Protein AF-A0A7V3XC84-F1 (afdb_monomer_lite)

Sequence (107 aa):
MEEIRGLAQLTEIEKSILLLLFKNPAGLTAQQIQAESGCTREDLYTLGNDTFHLEANGVNQYIRLIYVYEDTSQRQENRWKYKLTDPGTKFVKSKARFWGWHGVHNN

Structure (mmCIF, N/CA/C/O backbone):
data_AF-A0A7V3XC84-F1
#
_entry.id   AF-A0A7V3XC84-F1
#
loop_
_atom_site.group_PDB
_atom_site.id
_atom_site.type_symbol
_atom_site.label_atom_id
_atom_site.label_alt_id
_atom_site.label_comp_id
_atom_site.label_asym_id
_atom_site.label_entity_id
_atom_si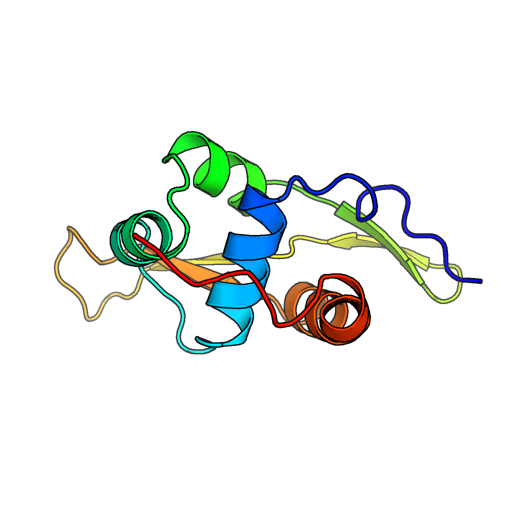te.label_seq_id
_atom_site.pdbx_PDB_ins_code
_atom_site.Cartn_x
_atom_site.Cartn_y
_atom_site.Cartn_z
_atom_site.occupancy
_atom_site.B_iso_or_equiv
_atom_site.auth_seq_id
_atom_site.auth_comp_id
_atom_site.auth_asym_id
_atom_site.auth_atom_id
_atom_site.pdbx_PDB_model_num
ATOM 1 N N . MET A 1 1 ? 13.274 0.179 -21.964 1.00 39.50 1 MET A N 1
ATOM 2 C CA . MET A 1 1 ? 11.956 0.372 -21.331 1.00 39.50 1 MET A CA 1
ATOM 3 C C . MET A 1 1 ? 11.915 -0.635 -20.193 1.00 39.50 1 MET A C 1
ATOM 5 O O . MET A 1 1 ? 12.014 -1.817 -20.476 1.00 39.50 1 MET A O 1
ATOM 9 N N . GLU A 1 2 ? 11.976 -0.180 -18.940 1.00 41.59 2 GLU A N 1
ATOM 10 C CA . GLU A 1 2 ? 11.994 -1.055 -17.754 1.00 41.59 2 GLU A CA 1
ATOM 11 C C . GLU A 1 2 ? 10.596 -1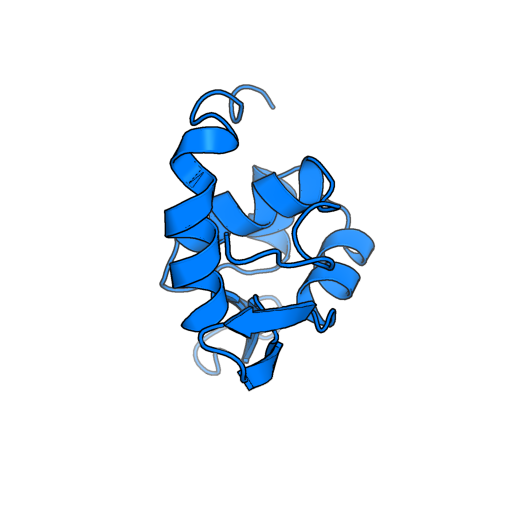.664 -17.576 1.00 41.59 2 GLU A C 1
ATOM 13 O O . GLU A 1 2 ? 9.627 -0.936 -17.347 1.00 41.59 2 GLU A O 1
ATOM 18 N N . GLU A 1 3 ? 10.464 -2.979 -17.762 1.00 43.03 3 GLU A N 1
ATOM 19 C CA . GLU A 1 3 ? 9.168 -3.660 -17.782 1.00 43.03 3 GLU A CA 1
ATOM 20 C C . GLU A 1 3 ? 8.997 -4.517 -16.524 1.00 43.03 3 GLU A C 1
ATOM 22 O O . GLU A 1 3 ? 9.660 -5.531 -16.324 1.00 43.03 3 GLU A O 1
ATOM 27 N N . ILE A 1 4 ? 8.095 -4.084 -15.642 1.00 50.97 4 ILE A N 1
ATOM 28 C CA . ILE A 1 4 ? 7.872 -4.711 -14.341 1.00 50.97 4 ILE A CA 1
ATOM 29 C C . ILE A 1 4 ? 6.661 -5.642 -14.440 1.00 50.97 4 ILE A C 1
ATOM 31 O O . ILE A 1 4 ? 5.521 -5.210 -14.258 1.00 50.97 4 ILE A O 1
ATOM 35 N N . ARG A 1 5 ? 6.891 -6.922 -14.756 1.00 49.00 5 ARG A N 1
ATOM 36 C CA . ARG A 1 5 ? 5.819 -7.883 -15.095 1.00 49.00 5 ARG A CA 1
ATOM 37 C C . ARG A 1 5 ? 4.813 -8.176 -13.970 1.00 49.00 5 ARG A C 1
ATOM 39 O O . ARG A 1 5 ? 3.690 -8.552 -14.281 1.00 49.00 5 ARG A O 1
ATOM 46 N N . GLY A 1 6 ? 5.154 -7.953 -12.697 1.00 51.69 6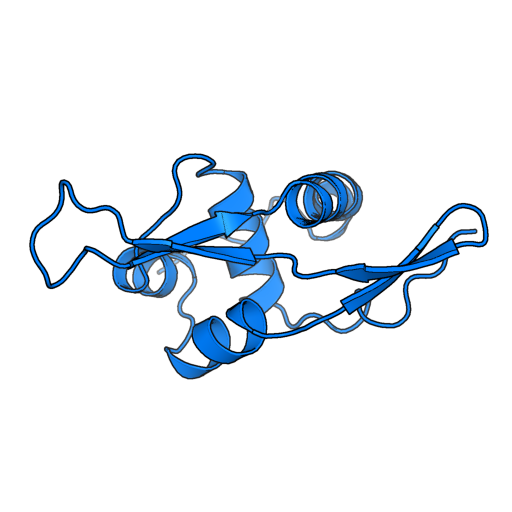 GLY A N 1
ATOM 47 C CA . GLY A 1 6 ? 4.222 -8.138 -11.568 1.00 51.69 6 GLY A CA 1
ATOM 48 C C . GLY A 1 6 ? 3.344 -6.921 -11.244 1.00 51.69 6 GLY A C 1
ATOM 49 O O . GLY A 1 6 ? 2.300 -7.056 -10.623 1.00 51.69 6 GLY A O 1
ATOM 50 N N . LEU A 1 7 ? 3.739 -5.720 -11.676 1.00 57.50 7 LEU A N 1
ATOM 51 C CA . LEU A 1 7 ? 3.082 -4.464 -11.283 1.00 57.50 7 LEU A CA 1
ATOM 52 C C . LEU A 1 7 ? 2.037 -3.965 -12.291 1.00 57.50 7 LEU A C 1
ATOM 54 O O . LEU A 1 7 ? 1.339 -2.984 -12.034 1.00 57.50 7 LEU A O 1
ATOM 58 N N . ALA A 1 8 ? 1.937 -4.624 -13.446 1.00 58.09 8 ALA A N 1
ATOM 59 C CA . ALA A 1 8 ? 0.972 -4.299 -14.493 1.00 58.09 8 ALA A CA 1
ATOM 60 C C . ALA A 1 8 ? -0.434 -4.878 -14.238 1.00 58.09 8 ALA A C 1
ATOM 62 O O . ALA A 1 8 ? -1.374 -4.465 -14.910 1.00 58.09 8 ALA A O 1
ATOM 63 N N . GLN A 1 9 ? -0.584 -5.804 -13.282 1.00 70.31 9 GLN A N 1
ATOM 64 C CA . GLN A 1 9 ? -1.816 -6.581 -13.067 1.00 70.31 9 GLN A CA 1
ATOM 65 C C . GLN A 1 9 ? -2.602 -6.186 -11.811 1.00 70.31 9 GLN A C 1
ATOM 67 O O . GLN A 1 9 ? -3.542 -6.882 -11.446 1.00 70.31 9 GLN A O 1
ATOM 72 N N . LEU A 1 10 ? -2.244 -5.073 -11.163 1.00 81.62 10 LEU A N 1
ATOM 73 C CA . LEU A 1 10 ? -2.989 -4.601 -9.997 1.00 81.62 10 LEU A CA 1
ATOM 74 C C . LEU A 1 10 ? -4.444 -4.312 -10.381 1.00 81.62 10 LEU A C 1
ATOM 76 O O . LEU A 1 10 ? -4.719 -3.617 -11.369 1.00 81.62 10 LEU A O 1
ATOM 80 N N . THR A 1 11 ? -5.362 -4.824 -9.576 1.00 85.75 11 THR A N 1
ATOM 81 C CA . THR A 1 11 ? -6.789 -4.521 -9.641 1.00 85.75 11 THR A CA 1
ATOM 82 C C . THR A 1 11 ? -7.047 -3.055 -9.282 1.00 85.75 11 THR A C 1
ATOM 84 O O . THR A 1 11 ? -6.207 -2.371 -8.691 1.00 85.75 11 THR A O 1
ATOM 87 N N . GLU A 1 12 ? -8.230 -2.544 -9.622 1.00 85.50 12 GLU A N 1
ATOM 88 C CA . GLU A 1 12 ? -8.619 -1.173 -9.262 1.00 85.50 12 GLU A CA 1
ATOM 89 C C . GLU A 1 12 ? -8.661 -0.962 -7.739 1.00 85.50 12 GLU A C 1
ATOM 91 O O . GLU A 1 12 ? -8.250 0.092 -7.252 1.00 85.50 12 GLU A O 1
ATOM 96 N N . ILE A 1 13 ? -9.066 -1.986 -6.977 1.00 88.50 13 ILE A N 1
ATOM 97 C CA . ILE A 1 13 ? -9.071 -1.955 -5.508 1.00 88.50 13 ILE A CA 1
ATOM 98 C C . ILE A 1 13 ? -7.640 -1.841 -4.975 1.00 88.50 13 ILE A C 1
ATOM 100 O O . ILE A 1 13 ? -7.354 -0.969 -4.156 1.00 88.50 13 ILE A O 1
ATOM 104 N N . GLU A 1 14 ? -6.707 -2.652 -5.475 1.00 89.12 14 GLU A N 1
ATOM 105 C CA . GLU A 1 14 ? -5.309 -2.598 -5.036 1.00 89.12 14 GLU A CA 1
ATOM 106 C C . GLU A 1 14 ? -4.642 -1.268 -5.400 1.00 89.12 14 GLU A C 1
ATOM 108 O O . GLU A 1 14 ? -3.927 -0.685 -4.582 1.00 89.12 14 GLU A O 1
ATOM 113 N N . LYS A 1 15 ? -4.920 -0.730 -6.596 1.00 88.69 15 LYS A N 1
ATOM 114 C CA . LYS A 1 15 ? -4.479 0.622 -6.979 1.00 88.69 15 LYS A CA 1
ATOM 115 C C . LYS A 1 15 ? -5.030 1.673 -6.018 1.00 88.69 15 LYS A C 1
ATOM 117 O O . LYS A 1 15 ? -4.275 2.551 -5.598 1.00 88.69 15 LYS A O 1
ATOM 122 N N . SER A 1 16 ? -6.308 1.572 -5.649 1.00 89.25 16 SER A N 1
ATOM 123 C CA . SER A 1 16 ? -6.957 2.475 -4.693 1.00 89.25 16 SER A CA 1
ATOM 124 C C . SER A 1 16 ? -6.278 2.425 -3.321 1.00 89.25 16 SER A C 1
ATOM 126 O O . SER A 1 16 ? -5.887 3.470 -2.797 1.00 89.25 16 SER A O 1
ATOM 128 N N . ILE A 1 17 ? -6.007 1.224 -2.790 1.00 92.19 17 ILE A N 1
ATOM 129 C CA . ILE A 1 17 ? -5.269 1.039 -1.529 1.00 92.19 17 ILE A CA 1
ATOM 130 C C . ILE A 1 17 ? 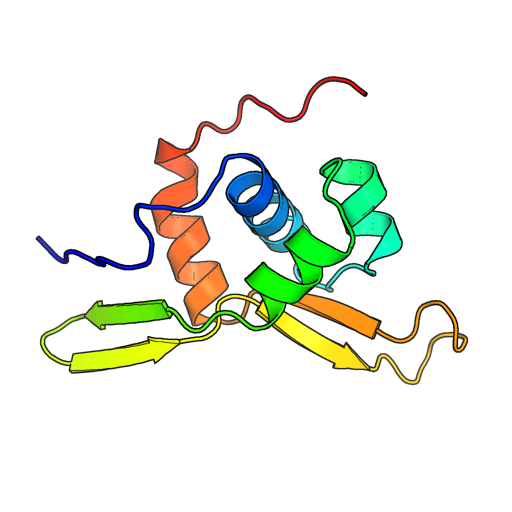-3.881 1.689 -1.611 1.00 92.19 17 ILE A C 1
ATOM 132 O O . ILE A 1 17 ? -3.495 2.456 -0.727 1.00 92.19 17 ILE A O 1
ATOM 136 N N . LEU A 1 18 ? -3.121 1.429 -2.680 1.00 92.00 18 LEU A N 1
ATOM 137 C CA . LEU A 1 18 ? -1.774 1.982 -2.842 1.00 92.00 18 LEU A CA 1
ATOM 138 C C . LEU A 1 18 ? -1.777 3.516 -2.954 1.00 92.00 18 LEU A C 1
ATOM 140 O O . LEU A 1 18 ? -0.914 4.175 -2.371 1.00 92.00 18 LEU A O 1
ATOM 144 N N . LEU A 1 19 ? -2.747 4.098 -3.665 1.00 91.44 19 LEU A N 1
ATOM 145 C CA . LEU A 1 19 ? -2.920 5.552 -3.761 1.00 91.44 19 LEU A CA 1
ATOM 146 C C . LEU A 1 19 ? -3.330 6.170 -2.420 1.00 91.44 19 LEU A C 1
ATOM 148 O O . LEU A 1 19 ? -2.848 7.251 -2.070 1.00 91.44 19 LEU A O 1
ATOM 152 N N . LEU A 1 20 ? -4.187 5.493 -1.658 1.00 93.25 20 LEU A N 1
ATOM 153 C CA . LEU A 1 20 ? -4.605 5.925 -0.330 1.00 93.25 20 LEU A CA 1
ATOM 154 C C . LEU A 1 20 ? -3.425 5.944 0.653 1.00 93.25 20 LEU A C 1
ATOM 156 O O . LEU A 1 20 ? -3.203 6.944 1.341 1.00 93.25 20 LEU A O 1
ATOM 160 N N . LEU A 1 21 ? -2.622 4.878 0.674 1.00 94.12 21 LEU A N 1
ATOM 161 C CA . LEU A 1 21 ? -1.415 4.799 1.500 1.00 94.12 21 LEU A CA 1
ATOM 162 C C . LEU A 1 21 ? -0.350 5.816 1.072 1.00 94.12 21 LEU A C 1
ATOM 164 O O . LEU A 1 21 ? 0.356 6.357 1.919 1.00 94.12 21 LEU A O 1
ATOM 168 N N . PHE A 1 22 ? -0.256 6.131 -0.223 1.00 93.56 22 PHE A N 1
ATOM 169 C CA . PHE A 1 22 ? 0.637 7.180 -0.722 1.00 93.56 22 PHE A CA 1
ATOM 170 C C . PHE A 1 22 ? 0.271 8.572 -0.189 1.00 93.56 22 PHE A C 1
ATOM 172 O O . PHE A 1 22 ? 1.161 9.366 0.115 1.00 93.56 22 PHE A O 1
ATOM 179 N N . LYS A 1 23 ? -1.027 8.867 -0.035 1.00 91.69 23 LYS A N 1
ATOM 180 C CA . LYS A 1 23 ? -1.514 10.121 0.569 1.00 91.69 23 LYS A CA 1
ATOM 181 C C . LYS A 1 23 ? -1.327 10.166 2.090 1.00 91.69 23 LYS A C 1
ATOM 183 O O . LYS A 1 23 ? -1.280 11.254 2.655 1.00 91.69 23 LYS A O 1
ATOM 188 N N . ASN A 1 24 ? -1.191 9.007 2.738 1.00 94.31 24 ASN A N 1
ATOM 189 C CA . ASN A 1 24 ? -1.103 8.857 4.190 1.00 94.31 24 ASN A CA 1
ATOM 190 C C . ASN A 1 24 ? 0.228 8.198 4.612 1.00 94.31 24 ASN A C 1
ATOM 192 O O . ASN A 1 24 ? 0.241 7.053 5.072 1.00 94.31 24 ASN A O 1
ATOM 196 N N . PRO A 1 25 ? 1.372 8.906 4.513 1.00 91.38 25 PRO A N 1
ATOM 197 C CA . PRO A 1 25 ? 2.698 8.329 4.771 1.00 91.38 25 PRO A CA 1
ATOM 198 C C . PRO A 1 25 ? 2.912 7.882 6.228 1.00 91.38 25 PRO A C 1
ATOM 200 O O . PRO A 1 25 ? 3.769 7.041 6.499 1.00 91.38 25 PRO A O 1
ATOM 203 N N . ALA A 1 26 ? 2.121 8.415 7.166 1.00 90.50 26 ALA A N 1
ATOM 204 C CA . ALA A 1 26 ? 2.108 7.997 8.569 1.00 90.50 26 ALA A CA 1
ATOM 205 C C . ALA A 1 26 ? 1.485 6.603 8.790 1.00 90.50 26 ALA A C 1
ATOM 207 O O . ALA A 1 26 ? 1.554 6.081 9.902 1.00 90.50 26 ALA A O 1
ATOM 208 N N . GLY A 1 27 ? 0.901 6.010 7.746 1.00 93.31 27 GLY A N 1
ATOM 209 C CA . GLY A 1 27 ? 0.234 4.719 7.774 1.00 93.31 27 GLY A CA 1
ATOM 210 C C . GLY A 1 27 ? -1.204 4.781 8.285 1.00 93.31 27 GLY A C 1
ATOM 211 O O . GLY A 1 27 ? -1.570 5.643 9.083 1.00 93.31 27 GLY A O 1
ATOM 212 N N . LEU A 1 28 ? -2.013 3.833 7.821 1.00 94.00 28 LEU A N 1
ATOM 213 C CA . LEU A 1 28 ? -3.431 3.698 8.155 1.00 94.00 28 LEU A CA 1
ATOM 214 C C . LEU A 1 28 ? -3.703 2.342 8.796 1.00 94.00 28 LEU A C 1
ATOM 216 O O . LEU A 1 28 ? -2.991 1.371 8.535 1.00 94.00 28 LEU A O 1
ATOM 220 N N . THR A 1 29 ? -4.740 2.256 9.624 1.00 93.06 29 THR A N 1
ATOM 221 C CA . THR A 1 29 ? -5.244 0.967 10.107 1.00 93.06 29 THR A CA 1
ATOM 222 C C . THR A 1 29 ? -6.021 0.251 9.004 1.00 93.06 29 THR A C 1
ATOM 224 O O . THR A 1 29 ? -6.480 0.869 8.042 1.00 93.06 29 THR A O 1
ATOM 227 N N . ALA A 1 30 ? -6.218 -1.062 9.154 1.00 91.19 30 ALA A N 1
ATOM 228 C CA . ALA A 1 30 ? -7.035 -1.828 8.212 1.00 91.19 30 ALA A CA 1
ATOM 229 C C . ALA A 1 30 ? -8.451 -1.244 8.071 1.00 91.19 30 ALA A C 1
ATOM 231 O O . ALA A 1 30 ? -8.935 -1.097 6.957 1.00 91.19 30 ALA A O 1
ATOM 232 N N . GLN A 1 31 ? -9.077 -0.840 9.182 1.00 90.69 31 GLN A N 1
ATOM 233 C CA . GLN A 1 31 ? -10.422 -0.254 9.170 1.00 90.69 31 GLN A CA 1
ATOM 234 C C . GLN A 1 31 ? -10.484 1.041 8.350 1.00 90.69 31 GLN A C 1
ATOM 236 O O . GLN A 1 31 ? -11.413 1.218 7.569 1.00 90.69 31 GLN A O 1
ATOM 241 N N . GLN A 1 32 ? -9.489 1.925 8.491 1.00 93.25 32 GLN A N 1
ATOM 242 C CA . GLN A 1 32 ? -9.420 3.171 7.718 1.00 93.25 32 GLN A CA 1
ATOM 243 C C . GLN A 1 32 ? -9.290 2.886 6.218 1.00 93.25 32 GLN A C 1
ATOM 245 O O . GLN A 1 32 ? -9.996 3.476 5.408 1.00 93.25 32 GLN A O 1
ATOM 250 N N . ILE A 1 33 ? -8.439 1.924 5.853 1.00 93.06 33 ILE A N 1
ATOM 251 C CA . ILE A 1 33 ? -8.244 1.535 4.452 1.00 93.06 33 ILE A CA 1
ATOM 252 C C . ILE A 1 33 ? -9.527 0.952 3.867 1.00 93.06 33 ILE A C 1
ATOM 254 O O . ILE A 1 33 ? -9.914 1.328 2.765 1.00 93.06 33 ILE A O 1
ATOM 258 N N . GLN A 1 34 ? -10.207 0.070 4.597 1.00 91.56 34 GLN A N 1
ATOM 259 C CA . GLN A 1 34 ? -11.467 -0.526 4.153 1.00 91.56 34 GLN A CA 1
ATOM 260 C C . GLN A 1 34 ? -12.564 0.526 3.979 1.00 91.56 34 GLN A C 1
ATOM 262 O O . GLN A 1 34 ? -13.281 0.491 2.984 1.00 91.56 34 GLN A O 1
ATOM 267 N N . ALA A 1 35 ? -12.663 1.478 4.912 1.00 90.25 35 ALA A N 1
ATOM 268 C CA . ALA A 1 35 ? -13.646 2.553 4.846 1.00 90.25 35 ALA A CA 1
ATOM 269 C C . ALA A 1 35 ? -13.439 3.462 3.623 1.00 90.25 35 ALA A C 1
ATOM 271 O O . ALA A 1 35 ? -14.411 3.853 2.993 1.00 90.25 35 ALA A O 1
ATOM 272 N N . GLU A 1 36 ? -12.190 3.776 3.267 1.00 89.50 36 GLU A N 1
ATOM 273 C CA . GLU A 1 36 ? -11.897 4.707 2.168 1.00 89.50 36 GLU A CA 1
ATOM 274 C C . GLU A 1 36 ? -11.768 4.036 0.790 1.00 89.50 36 GLU A C 1
ATOM 276 O O . GLU A 1 36 ? -12.026 4.672 -0.230 1.00 89.50 36 GLU A O 1
ATOM 281 N N . SER A 1 37 ? -11.343 2.770 0.734 1.00 86.88 37 SER A N 1
ATOM 282 C CA . SER A 1 37 ? -11.125 2.051 -0.534 1.00 86.88 37 SER A CA 1
ATOM 283 C C . SER A 1 37 ? -12.239 1.068 -0.895 1.00 86.88 37 SER A C 1
ATOM 285 O O . SER A 1 37 ? -12.274 0.592 -2.028 1.00 86.88 37 SER A O 1
ATOM 287 N N . GLY A 1 38 ? -13.119 0.727 0.053 1.00 87.69 38 GLY A N 1
ATOM 288 C CA . GLY A 1 38 ? -14.125 -0.325 -0.113 1.00 87.69 38 GLY A CA 1
ATOM 289 C C . GLY A 1 38 ? -13.539 -1.739 -0.199 1.00 87.69 38 GLY A C 1
ATOM 290 O O . GLY A 1 38 ? -14.261 -2.673 -0.547 1.00 87.69 38 GLY A O 1
ATOM 291 N N . CYS A 1 39 ? -12.244 -1.918 0.089 1.00 89.06 39 CYS A N 1
ATOM 292 C CA . CYS A 1 39 ? -11.592 -3.217 -0.010 1.00 89.06 39 CYS A CA 1
ATOM 293 C C . CYS A 1 39 ? -12.062 -4.192 1.077 1.00 89.06 39 CYS A C 1
ATOM 295 O O . CYS A 1 39 ? -12.448 -3.816 2.191 1.00 89.06 39 CYS A O 1
ATOM 297 N N . THR A 1 40 ? -11.952 -5.483 0.791 1.00 90.06 40 THR A N 1
ATOM 298 C CA . THR A 1 40 ? -12.130 -6.524 1.799 1.00 90.06 40 THR A CA 1
ATOM 299 C C . THR A 1 40 ? -10.869 -6.679 2.649 1.00 90.06 40 THR A C 1
ATOM 301 O O . THR A 1 40 ? -9.793 -6.146 2.359 1.00 90.06 40 THR A O 1
ATOM 304 N N . ARG A 1 41 ? -10.992 -7.430 3.748 1.00 86.50 41 ARG A N 1
ATOM 305 C CA . ARG A 1 41 ? -9.833 -7.784 4.577 1.00 86.50 41 ARG A CA 1
ATOM 306 C C . ARG A 1 41 ? -8.864 -8.703 3.827 1.00 86.50 41 ARG A C 1
ATOM 308 O O . ARG A 1 41 ? -7.668 -8.656 4.098 1.00 86.50 41 ARG A O 1
ATOM 315 N N . GLU A 1 42 ? -9.381 -9.517 2.909 1.00 87.69 42 GLU A N 1
ATOM 316 C CA . GLU A 1 42 ? -8.596 -10.425 2.072 1.00 87.69 42 GLU A CA 1
ATOM 317 C C . GLU A 1 42 ? -7.778 -9.657 1.031 1.00 87.69 42 GLU A C 1
ATOM 319 O O . GLU A 1 42 ? -6.583 -9.917 0.911 1.00 87.69 42 GLU A O 1
ATOM 324 N N . ASP A 1 43 ? -8.365 -8.645 0.381 1.00 87.31 43 ASP A N 1
ATOM 325 C CA . ASP A 1 43 ? -7.648 -7.773 -0.565 1.00 87.31 43 ASP A CA 1
ATOM 326 C C . ASP A 1 43 ? -6.448 -7.101 0.113 1.00 87.31 43 ASP A C 1
ATOM 328 O O . ASP A 1 43 ? -5.322 -7.130 -0.385 1.00 87.31 43 ASP A O 1
ATOM 332 N N . LEU A 1 44 ? -6.673 -6.539 1.308 1.00 88.06 44 LEU A N 1
ATOM 333 C CA . LEU A 1 44 ? -5.621 -5.879 2.077 1.00 88.06 44 LEU A CA 1
ATOM 334 C C . LEU A 1 44 ? -4.550 -6.866 2.565 1.00 88.06 44 LEU A C 1
ATOM 336 O O . LEU A 1 44 ? -3.365 -6.531 2.580 1.00 88.06 44 LEU A O 1
ATOM 340 N N . TYR A 1 45 ? -4.950 -8.070 2.982 1.00 87.12 45 TYR A N 1
ATOM 341 C CA . TYR A 1 45 ? -4.016 -9.099 3.438 1.00 87.12 45 TYR A CA 1
ATOM 342 C C . TYR A 1 45 ? -3.148 -9.636 2.296 1.00 87.12 45 TYR A C 1
ATOM 344 O O . TYR A 1 45 ? -1.943 -9.809 2.486 1.00 87.12 45 TYR A O 1
ATOM 352 N N . THR A 1 46 ? -3.751 -9.871 1.131 1.00 87.00 46 THR A N 1
ATOM 353 C CA . THR A 1 46 ? -3.075 -10.347 -0.080 1.00 87.00 46 THR A CA 1
ATOM 354 C C . THR A 1 46 ? -2.078 -9.297 -0.547 1.00 87.00 46 THR A C 1
ATOM 356 O O . THR A 1 46 ? -0.873 -9.528 -0.481 1.00 87.00 46 THR A O 1
ATOM 359 N N . LEU A 1 47 ? -2.538 -8.073 -0.825 1.00 87.25 47 LEU A N 1
ATOM 360 C CA . LEU A 1 47 ? -1.670 -6.980 -1.267 1.00 87.25 47 LEU A CA 1
ATOM 361 C C . LEU A 1 47 ? -0.574 -6.628 -0.244 1.00 87.25 47 LEU A C 1
ATOM 363 O O . LEU A 1 47 ? 0.542 -6.254 -0.608 1.00 87.25 47 LEU A O 1
ATOM 367 N N . GLY A 1 48 ? -0.883 -6.739 1.051 1.00 87.31 48 GLY A N 1
ATOM 368 C CA . GLY A 1 48 ? 0.066 -6.511 2.139 1.00 87.31 48 GLY A CA 1
ATOM 369 C C . GLY A 1 48 ? 1.173 -7.565 2.230 1.00 87.31 48 GLY A C 1
ATOM 370 O O . GLY A 1 48 ? 2.255 -7.269 2.745 1.00 87.31 48 GLY A O 1
ATOM 371 N N . ASN A 1 49 ? 0.923 -8.781 1.738 1.00 85.06 49 ASN A N 1
ATOM 372 C CA . ASN A 1 49 ? 1.884 -9.880 1.767 1.00 85.06 49 ASN A CA 1
ATOM 373 C C . ASN A 1 49 ? 2.552 -10.175 0.427 1.00 85.06 49 ASN A C 1
ATOM 375 O O . ASN A 1 49 ? 3.637 -10.777 0.426 1.00 85.06 49 ASN A O 1
ATOM 379 N N . ASP A 1 50 ? 1.948 -9.724 -0.664 1.00 84.19 50 ASP A N 1
ATOM 380 C CA . ASP A 1 50 ? 2.431 -9.936 -2.013 1.00 84.19 50 ASP A CA 1
ATOM 381 C C . ASP A 1 50 ? 3.837 -9.388 -2.218 1.00 84.19 50 ASP A C 1
ATOM 383 O O . ASP A 1 50 ? 4.243 -8.329 -1.723 1.00 84.19 50 ASP A O 1
ATOM 387 N N . THR A 1 51 ? 4.609 -10.171 -2.961 1.00 82.19 51 THR A N 1
ATOM 388 C CA . THR A 1 51 ? 5.984 -9.854 -3.309 1.00 82.19 51 THR A CA 1
ATOM 389 C C . THR A 1 51 ? 6.072 -9.704 -4.815 1.00 82.19 51 THR A C 1
ATOM 391 O O . THR A 1 51 ? 5.813 -10.634 -5.574 1.00 82.19 51 THR A O 1
ATOM 394 N N . PHE A 1 52 ? 6.443 -8.508 -5.244 1.00 80.00 52 PHE A N 1
ATOM 395 C CA . PHE A 1 52 ? 6.483 -8.114 -6.638 1.00 80.00 52 PHE A CA 1
ATOM 396 C C . PHE A 1 52 ? 7.896 -8.246 -7.171 1.00 80.00 52 PHE A C 1
ATOM 398 O O . PHE A 1 52 ? 8.869 -7.906 -6.499 1.00 80.00 52 PHE A O 1
ATOM 405 N N . HIS A 1 53 ? 8.004 -8.700 -8.410 1.00 79.06 53 HIS A N 1
ATOM 406 C CA . HIS A 1 53 ? 9.277 -8.760 -9.099 1.00 79.06 53 HIS A CA 1
ATOM 407 C C . HIS A 1 53 ? 9.537 -7.431 -9.811 1.00 79.06 53 HIS A C 1
ATOM 409 O O . HIS A 1 53 ? 8.786 -7.074 -10.719 1.00 79.06 53 HIS A O 1
ATOM 415 N N . LEU A 1 54 ? 10.571 -6.706 -9.377 1.00 71.25 54 LEU A N 1
ATOM 416 C CA . L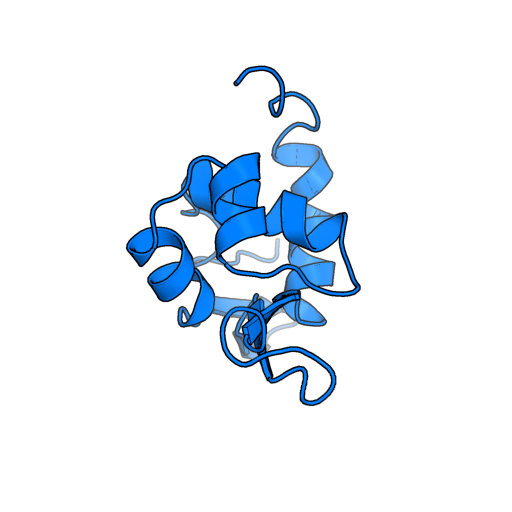EU A 1 54 ? 11.057 -5.458 -9.956 1.00 71.25 54 LEU A CA 1
ATOM 417 C C . LEU A 1 54 ? 12.395 -5.705 -10.657 1.00 71.25 54 LEU A C 1
ATOM 419 O O . LEU A 1 54 ? 13.394 -5.985 -9.997 1.00 71.25 54 LEU A O 1
ATOM 423 N N . GLU A 1 55 ? 12.420 -5.535 -11.976 1.00 69.50 55 GLU A N 1
ATOM 424 C CA . GLU A 1 55 ? 13.658 -5.465 -12.751 1.00 69.50 55 GLU A CA 1
ATOM 425 C C . GLU A 1 55 ? 13.981 -3.990 -13.020 1.00 69.50 55 GLU A C 1
ATOM 427 O O . GLU A 1 55 ? 13.252 -3.305 -13.740 1.00 69.50 55 GLU A O 1
ATOM 432 N N . ALA A 1 56 ? 15.047 -3.485 -12.399 1.00 67.56 56 ALA A N 1
ATOM 433 C CA . ALA A 1 56 ? 15.521 -2.114 -12.584 1.00 67.56 56 ALA A CA 1
ATOM 434 C C . ALA A 1 56 ? 17.041 -2.119 -12.757 1.00 67.56 56 ALA A C 1
ATOM 436 O O . ALA A 1 56 ? 17.758 -2.746 -11.974 1.00 67.56 56 ALA A O 1
ATOM 437 N N . ASN A 1 57 ? 17.540 -1.421 -13.779 1.00 67.88 57 ASN A N 1
ATOM 438 C CA . ASN A 1 57 ? 18.972 -1.366 -14.114 1.00 67.88 57 ASN A CA 1
ATOM 439 C C . ASN A 1 57 ? 19.662 -2.747 -14.234 1.00 67.88 57 ASN A C 1
ATOM 441 O O . ASN A 1 57 ? 20.818 -2.899 -13.847 1.00 67.88 57 ASN A O 1
ATOM 445 N N . GLY A 1 58 ? 18.956 -3.768 -14.734 1.00 70.50 58 GLY A N 1
ATOM 446 C CA . GLY A 1 58 ? 19.495 -5.128 -14.889 1.00 70.50 58 GLY A CA 1
ATOM 447 C C . GLY A 1 58 ? 19.600 -5.937 -13.590 1.00 70.50 58 GLY A C 1
ATOM 448 O O . GLY A 1 58 ? 20.190 -7.016 -13.591 1.00 70.50 58 GLY A O 1
ATOM 449 N N . VAL A 1 59 ? 19.033 -5.444 -12.483 1.00 72.31 59 VAL A N 1
ATOM 450 C CA . VAL A 1 59 ? 18.947 -6.175 -11.213 1.00 72.31 59 VAL A CA 1
ATOM 451 C C . VAL A 1 59 ? 17.513 -6.644 -10.989 1.00 72.31 59 VAL A C 1
ATOM 453 O O . VAL A 1 59 ? 16.589 -5.832 -10.950 1.00 72.31 59 VAL A O 1
ATOM 456 N N . ASN A 1 60 ? 17.356 -7.952 -10.790 1.00 68.25 60 ASN A N 1
ATOM 457 C CA . ASN A 1 60 ? 16.097 -8.600 -10.432 1.00 68.25 60 ASN A CA 1
ATOM 458 C C . ASN A 1 60 ? 15.915 -8.587 -8.913 1.00 68.25 60 ASN A C 1
ATOM 460 O O . ASN A 1 60 ? 16.681 -9.225 -8.189 1.00 68.25 60 ASN A O 1
ATOM 464 N N . GLN A 1 61 ? 14.922 -7.845 -8.424 1.00 72.38 61 GLN A N 1
ATOM 465 C CA . GLN A 1 61 ? 14.639 -7.717 -6.996 1.00 72.38 61 GLN A CA 1
ATOM 466 C C . GLN A 1 61 ? 13.197 -8.103 -6.688 1.00 72.38 61 GLN A C 1
ATOM 468 O O . GLN A 1 61 ? 12.263 -7.727 -7.392 1.00 72.38 61 GLN A O 1
ATOM 473 N N . TYR A 1 62 ? 13.019 -8.815 -5.583 1.00 82.12 62 TYR A N 1
ATOM 474 C CA . TYR A 1 62 ? 11.712 -9.085 -5.004 1.00 82.12 62 TYR A CA 1
ATOM 475 C C . TYR A 1 62 ? 11.406 -8.005 -3.968 1.00 82.12 62 TYR A C 1
ATOM 477 O O . TYR A 1 62 ? 12.140 -7.852 -2.992 1.00 82.12 62 TYR A O 1
ATOM 485 N N . ILE A 1 63 ? 10.346 -7.232 -4.192 1.00 84.75 63 ILE A N 1
ATOM 486 C CA . ILE A 1 63 ? 9.969 -6.103 -3.341 1.00 84.75 63 ILE A CA 1
ATOM 487 C C . ILE A 1 63 ? 8.565 -6.285 -2.772 1.00 84.75 63 ILE A C 1
ATOM 489 O O . ILE A 1 63 ? 7.658 -6.763 -3.447 1.00 84.75 63 ILE A O 1
ATOM 493 N N . ARG A 1 64 ? 8.360 -5.829 -1.537 1.00 88.44 64 ARG A N 1
ATOM 494 C CA . ARG A 1 64 ? 7.023 -5.599 -0.976 1.00 88.44 64 ARG A CA 1
ATOM 495 C C . ARG A 1 64 ? 6.667 -4.128 -1.122 1.00 88.44 64 ARG A C 1
ATOM 497 O O . ARG A 1 64 ? 7.501 -3.268 -0.836 1.00 88.44 64 ARG A O 1
ATOM 504 N N . LEU A 1 65 ? 5.444 -3.827 -1.555 1.00 89.94 65 LEU A N 1
ATOM 505 C CA . LEU A 1 65 ? 4.982 -2.440 -1.706 1.00 89.94 65 LEU A CA 1
ATOM 506 C C . LEU A 1 65 ? 4.463 -1.857 -0.390 1.00 89.94 65 LEU A C 1
ATOM 508 O O . LEU A 1 65 ? 4.566 -0.650 -0.180 1.00 89.94 65 LEU A O 1
ATOM 512 N N . ILE A 1 66 ? 3.934 -2.708 0.492 1.00 93.06 66 ILE A N 1
ATOM 513 C CA . ILE A 1 66 ? 3.339 -2.321 1.769 1.00 93.06 66 ILE A CA 1
ATOM 514 C C . ILE A 1 66 ? 4.191 -2.866 2.917 1.00 93.06 66 ILE A C 1
ATOM 516 O O . ILE A 1 66 ? 4.621 -4.018 2.920 1.00 93.06 66 ILE A O 1
ATOM 520 N N . TYR A 1 67 ? 4.437 -2.007 3.898 1.00 93.19 67 TYR A N 1
ATOM 521 C CA . TYR A 1 67 ? 5.020 -2.343 5.184 1.00 93.19 67 TYR A CA 1
ATOM 522 C C . TYR A 1 67 ? 3.925 -2.341 6.247 1.00 93.19 67 TYR A C 1
ATOM 524 O O . TYR A 1 67 ? 3.238 -1.332 6.434 1.00 93.19 67 TYR A O 1
ATOM 532 N N . VAL A 1 68 ? 3.786 -3.465 6.947 1.00 92.25 68 VAL A N 1
ATOM 533 C CA . VAL A 1 68 ? 2.838 -3.642 8.049 1.00 92.25 68 VAL A CA 1
ATOM 534 C C . VAL A 1 68 ? 3.612 -3.627 9.358 1.00 92.25 68 VAL A C 1
ATOM 536 O O . VAL A 1 68 ? 4.590 -4.359 9.500 1.00 92.25 68 VAL A O 1
ATOM 539 N N . TYR A 1 69 ? 3.198 -2.793 10.306 1.00 91.19 69 TYR A N 1
ATOM 540 C CA . TYR A 1 69 ? 3.876 -2.656 11.592 1.00 91.19 69 TYR A CA 1
ATOM 541 C C . TYR A 1 69 ? 2.898 -2.455 12.740 1.00 91.19 69 TYR A C 1
ATOM 543 O O . TYR A 1 69 ? 1.750 -2.054 12.542 1.00 91.19 69 TYR A O 1
ATOM 551 N N . GLU A 1 70 ? 3.378 -2.739 13.947 1.00 91.25 70 GLU A N 1
ATOM 552 C CA . GLU A 1 70 ? 2.648 -2.492 15.181 1.00 91.25 70 GLU A CA 1
ATOM 553 C C . GLU A 1 70 ? 2.992 -1.097 15.730 1.00 91.25 70 GLU A C 1
ATOM 555 O O . GLU A 1 70 ? 4.152 -0.773 15.977 1.00 91.25 70 GLU A O 1
ATOM 560 N N . ASP A 1 71 ? 1.976 -0.262 15.910 1.00 87.06 71 ASP A N 1
ATOM 561 C CA . ASP A 1 71 ? 2.016 0.997 16.641 1.00 87.06 71 ASP A CA 1
ATOM 562 C C . ASP A 1 71 ? 1.718 0.708 18.118 1.00 87.06 71 ASP A C 1
ATOM 564 O O . ASP A 1 71 ? 0.564 0.632 18.547 1.00 87.06 71 ASP A O 1
ATOM 568 N N . THR A 1 72 ? 2.782 0.516 18.900 1.00 83.62 72 THR A N 1
ATOM 569 C CA . THR A 1 72 ? 2.723 0.171 20.332 1.00 83.62 72 THR A CA 1
ATOM 570 C C . THR A 1 72 ? 2.127 1.276 21.208 1.00 83.62 72 THR A C 1
ATOM 572 O O . THR A 1 72 ? 1.867 1.046 22.388 1.00 83.62 72 THR A O 1
ATOM 575 N N . SER A 1 73 ? 1.881 2.464 20.646 1.00 80.38 73 SER A N 1
ATOM 576 C CA . SER A 1 73 ? 1.255 3.589 21.350 1.00 80.38 73 SER A CA 1
ATOM 577 C C . SER A 1 73 ? -0.280 3.555 21.287 1.00 80.38 73 SER A C 1
ATOM 579 O O . SER A 1 73 ? -0.940 4.362 21.940 1.00 80.38 73 SER A O 1
ATOM 581 N N . GLN A 1 74 ? -0.867 2.648 20.498 1.00 74.06 74 GLN A N 1
ATOM 582 C CA . GLN A 1 74 ? -2.312 2.542 20.267 1.00 74.06 74 GLN A CA 1
ATOM 583 C C . GLN A 1 74 ? -2.946 1.381 21.051 1.00 74.06 74 GLN A C 1
ATOM 585 O O . GLN A 1 74 ? -2.298 0.390 21.388 1.00 74.06 74 GLN A O 1
ATOM 590 N N . ARG A 1 75 ? -4.259 1.472 21.320 1.00 75.56 75 ARG A N 1
ATOM 591 C CA . ARG A 1 75 ? -5.034 0.352 21.893 1.00 75.56 75 ARG A CA 1
ATOM 592 C C . ARG A 1 75 ? -5.011 -0.858 20.944 1.00 75.56 75 ARG A C 1
ATOM 594 O O . ARG A 1 75 ? -4.948 -0.682 19.730 1.00 75.56 75 ARG A O 1
ATOM 601 N N . GLN A 1 76 ? -5.135 -2.074 21.496 1.00 71.31 76 GLN A N 1
ATOM 602 C CA . GLN A 1 76 ? -4.998 -3.355 20.771 1.00 71.31 76 GLN A CA 1
ATOM 603 C C . GLN A 1 76 ? -5.731 -3.426 19.418 1.00 71.31 76 GLN A C 1
ATOM 605 O O . GLN A 1 76 ? -5.204 -4.019 18.479 1.00 71.31 76 GLN A O 1
ATOM 610 N N . GLU A 1 77 ? -6.917 -2.827 19.305 1.00 64.88 77 GLU A N 1
ATOM 611 C CA . GLU A 1 77 ? -7.752 -2.891 18.098 1.00 64.88 77 GLU A CA 1
ATOM 612 C C . GLU A 1 77 ? -7.168 -2.115 16.898 1.00 64.88 77 GLU A C 1
ATOM 614 O O . GLU A 1 77 ? -7.392 -2.499 15.754 1.00 64.88 77 GLU A O 1
ATOM 619 N N . ASN A 1 78 ? -6.331 -1.098 17.145 1.00 74.81 78 ASN A N 1
ATOM 620 C CA . ASN A 1 78 ? -5.738 -0.219 16.123 1.00 74.81 78 ASN A CA 1
ATOM 621 C C . ASN A 1 78 ? -4.207 -0.284 16.076 1.00 74.81 78 ASN A C 1
ATOM 623 O O . ASN A 1 78 ? -3.554 0.595 15.511 1.00 74.81 78 ASN A O 1
ATOM 627 N N . ARG A 1 79 ? -3.624 -1.329 16.668 1.00 85.25 79 ARG A N 1
ATOM 628 C CA . ARG A 1 79 ? -2.170 -1.485 16.741 1.00 85.25 79 ARG A CA 1
ATOM 629 C C . ARG A 1 79 ? -1.536 -1.732 15.374 1.00 85.25 79 ARG A C 1
ATOM 631 O O . ARG A 1 79 ? -0.418 -1.310 15.148 1.00 85.25 79 ARG A O 1
ATOM 638 N N . TRP A 1 80 ? -2.226 -2.391 14.445 1.00 90.25 80 TRP A N 1
ATOM 639 C CA . TRP A 1 80 ? -1.648 -2.721 13.140 1.00 90.25 80 TRP A CA 1
ATOM 640 C C . TRP A 1 80 ? -1.880 -1.607 12.127 1.00 90.25 80 TRP A C 1
ATOM 642 O O . TRP A 1 80 ? -3.025 -1.274 11.808 1.00 90.25 80 TRP A O 1
ATOM 652 N N . LYS A 1 81 ? -0.783 -1.079 11.586 1.00 93.25 81 LYS A N 1
ATOM 653 C CA . LYS A 1 81 ? -0.778 -0.051 10.550 1.00 93.25 81 LYS A CA 1
ATOM 654 C C . LYS A 1 81 ? -0.080 -0.523 9.288 1.00 93.25 81 LYS A C 1
ATOM 656 O O . LYS A 1 81 ? 0.866 -1.305 9.335 1.00 93.25 81 LYS A O 1
ATOM 661 N N . TYR A 1 82 ? -0.541 0.013 8.170 1.00 94.88 82 TYR A N 1
ATOM 662 C CA . TYR A 1 82 ? -0.062 -0.262 6.826 1.00 94.88 82 TYR A CA 1
ATOM 663 C C . TYR A 1 82 ? 0.441 1.049 6.236 1.00 94.88 82 TYR A C 1
ATOM 665 O O . TYR A 1 82 ? -0.253 2.063 6.304 1.00 94.88 82 TYR A O 1
ATOM 673 N N . LYS A 1 83 ? 1.637 1.046 5.654 1.00 95.50 83 LYS A N 1
ATOM 674 C CA . LYS A 1 83 ? 2.183 2.178 4.892 1.00 95.50 83 LYS A CA 1
ATOM 675 C C . LYS A 1 83 ? 2.959 1.679 3.685 1.00 95.50 83 LYS A C 1
ATOM 677 O O . LYS A 1 83 ? 3.341 0.514 3.646 1.00 95.50 83 LYS A O 1
ATOM 682 N N . LEU A 1 84 ? 3.234 2.546 2.716 1.00 94.69 84 LEU A N 1
ATOM 683 C CA . LEU A 1 84 ? 4.112 2.166 1.612 1.00 94.69 84 LEU A CA 1
ATOM 684 C C . LEU A 1 84 ? 5.558 1.988 2.090 1.00 94.69 84 LEU A C 1
ATOM 686 O O . LEU A 1 84 ? 6.048 2.733 2.940 1.00 94.69 84 LEU A O 1
ATOM 690 N N . THR A 1 85 ? 6.249 1.011 1.511 1.00 92.81 85 THR A N 1
ATOM 691 C CA . THR A 1 85 ? 7.713 0.926 1.564 1.00 92.81 85 THR A CA 1
ATOM 692 C C . THR A 1 85 ? 8.336 2.002 0.670 1.00 92.81 85 THR A C 1
ATOM 694 O O . THR A 1 85 ? 7.649 2.637 -0.137 1.00 92.81 85 THR A O 1
ATOM 697 N N . ASP A 1 86 ? 9.654 2.192 0.742 1.00 90.62 86 ASP A N 1
ATOM 698 C CA . ASP A 1 86 ? 10.357 3.091 -0.181 1.00 90.62 86 ASP A CA 1
ATOM 699 C C . ASP A 1 86 ? 10.192 2.665 -1.657 1.00 90.62 86 ASP A C 1
ATOM 701 O O . ASP A 1 86 ? 9.845 3.519 -2.484 1.00 90.62 86 ASP A O 1
ATOM 705 N N . PRO A 1 87 ? 10.360 1.372 -2.027 1.00 87.62 87 PRO A N 1
ATOM 706 C CA . PRO A 1 87 ? 10.010 0.890 -3.362 1.00 87.62 87 PRO A CA 1
ATOM 707 C C . PRO A 1 87 ? 8.538 1.120 -3.716 1.00 87.62 87 PRO A C 1
ATOM 709 O O . PRO A 1 87 ? 8.256 1.593 -4.816 1.00 87.62 87 PRO A O 1
ATOM 712 N N . GLY A 1 88 ? 7.610 0.864 -2.786 1.00 89.31 88 GLY A N 1
ATOM 713 C CA . GLY A 1 88 ? 6.178 1.104 -2.982 1.00 89.31 88 GLY A CA 1
ATOM 714 C C . GLY A 1 88 ? 5.865 2.568 -3.282 1.00 89.31 88 GLY A C 1
ATOM 715 O O . GLY A 1 88 ? 5.159 2.879 -4.238 1.00 89.31 88 GLY A O 1
ATOM 716 N N . THR A 1 89 ? 6.477 3.485 -2.537 1.00 90.88 89 THR A N 1
ATOM 717 C CA . THR A 1 89 ? 6.321 4.932 -2.717 1.00 90.88 89 THR A CA 1
ATOM 718 C C . THR A 1 89 ? 6.838 5.383 -4.080 1.00 90.88 89 THR A C 1
ATOM 720 O O . THR A 1 89 ? 6.153 6.119 -4.792 1.00 90.88 89 THR A O 1
ATOM 723 N N . LYS A 1 90 ? 8.034 4.931 -4.483 1.00 87.75 90 LYS A N 1
ATOM 724 C CA . LYS A 1 90 ? 8.604 5.243 -5.806 1.00 87.75 90 LYS A CA 1
ATOM 725 C C . LYS A 1 90 ? 7.734 4.688 -6.931 1.00 87.75 90 LYS A C 1
ATOM 727 O O . LYS A 1 90 ? 7.477 5.390 -7.911 1.00 87.75 90 LYS A O 1
ATOM 732 N N . PHE A 1 91 ? 7.251 3.461 -6.762 1.00 84.81 91 PHE A N 1
ATOM 733 C CA . PHE A 1 91 ? 6.370 2.810 -7.715 1.00 84.81 91 PHE A CA 1
ATOM 734 C C . PHE A 1 91 ? 5.069 3.596 -7.905 1.00 84.81 91 PHE A C 1
ATOM 736 O O . PHE A 1 91 ? 4.802 4.047 -9.021 1.00 84.81 91 PHE A O 1
ATOM 743 N N . VAL A 1 92 ? 4.318 3.859 -6.829 1.00 87.06 92 VAL A N 1
ATOM 744 C CA . VAL A 1 92 ? 3.068 4.631 -6.905 1.00 87.06 92 VAL A CA 1
ATOM 745 C C . VAL A 1 92 ? 3.330 6.020 -7.472 1.00 87.06 92 VAL A C 1
ATOM 747 O O . VAL A 1 92 ? 2.610 6.447 -8.365 1.00 87.06 92 VAL A O 1
ATOM 750 N N . LYS A 1 93 ? 4.413 6.701 -7.077 1.00 86.94 93 LYS A N 1
ATOM 751 C CA . LYS A 1 93 ? 4.782 8.009 -7.645 1.00 86.94 93 LYS A CA 1
ATOM 752 C C . LYS A 1 93 ? 4.984 7.962 -9.166 1.00 86.94 93 LYS A C 1
ATOM 754 O O . LYS A 1 93 ? 4.583 8.896 -9.859 1.00 86.94 93 LYS A O 1
ATOM 759 N N . SER A 1 94 ? 5.579 6.890 -9.694 1.00 83.00 94 SER A N 1
ATOM 760 C CA . SER A 1 94 ? 5.761 6.702 -11.142 1.00 83.00 94 SER A CA 1
ATOM 761 C C . SER A 1 94 ? 4.464 6.344 -11.880 1.00 83.00 94 SER A C 1
ATOM 763 O O . SER A 1 94 ? 4.322 6.681 -13.055 1.00 83.00 94 SER A O 1
ATOM 765 N N . LYS A 1 95 ? 3.505 5.699 -11.200 1.00 77.88 95 LYS A N 1
ATOM 766 C CA . LYS 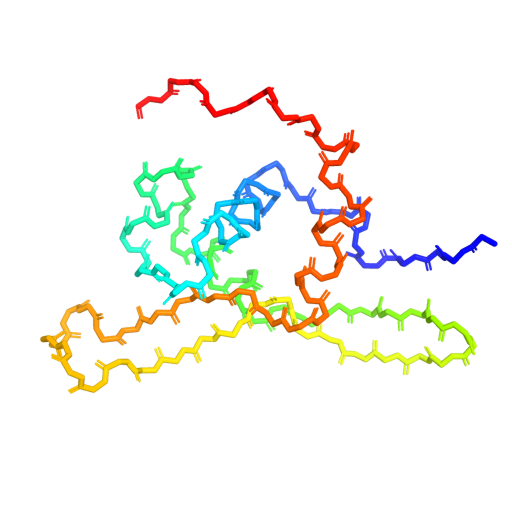A 1 95 ? 2.239 5.228 -11.787 1.00 77.88 95 LYS A CA 1
ATOM 767 C C . LYS A 1 95 ? 1.038 6.139 -11.539 1.00 77.88 95 LYS A C 1
ATOM 769 O O . LYS A 1 95 ? 0.094 6.096 -12.320 1.00 77.88 95 LYS A O 1
ATOM 774 N N . ALA A 1 96 ? 1.088 7.020 -10.542 1.00 72.50 96 ALA A N 1
ATOM 775 C CA . ALA A 1 96 ? -0.022 7.888 -10.138 1.00 72.50 96 ALA A CA 1
ATOM 776 C C . ALA A 1 96 ? -0.529 8.782 -11.280 1.00 72.50 96 ALA A C 1
ATOM 778 O O . ALA A 1 96 ? -1.718 9.069 -11.359 1.00 72.50 96 ALA A O 1
ATOM 779 N N . ARG A 1 97 ? 0.356 9.177 -12.206 1.00 68.19 97 ARG A N 1
ATOM 780 C CA . ARG A 1 97 ? -0.021 9.934 -13.413 1.00 68.19 97 ARG A CA 1
ATOM 781 C C . ARG A 1 97 ? -0.863 9.124 -14.406 1.00 68.19 97 ARG A C 1
ATOM 783 O O . ARG A 1 97 ? -1.607 9.718 -15.173 1.00 68.19 97 ARG A O 1
ATOM 790 N N . PHE A 1 98 ? -0.740 7.798 -14.400 1.00 71.56 98 PHE A N 1
ATOM 791 C CA . PHE A 1 98 ? -1.391 6.887 -15.348 1.00 71.56 98 PHE A CA 1
ATOM 792 C C . PHE A 1 98 ? -2.653 6.239 -14.784 1.00 71.56 98 PHE A C 1
ATOM 794 O O . PHE A 1 98 ? -3.557 5.917 -15.542 1.00 71.56 98 PHE A O 1
ATOM 801 N N . TRP A 1 99 ? -2.730 6.057 -13.465 1.00 72.25 99 TRP A N 1
ATOM 802 C CA . TRP A 1 99 ? -3.912 5.487 -12.809 1.00 72.25 99 TRP A CA 1
ATOM 803 C C . TRP A 1 99 ? -5.055 6.485 -12.620 1.00 72.25 99 TRP A C 1
ATOM 805 O O . TRP A 1 99 ? -6.103 6.104 -12.124 1.00 72.25 99 TRP A O 1
ATOM 815 N N . GLY A 1 100 ? -4.868 7.736 -13.054 1.00 56.47 100 GLY A N 1
ATOM 816 C CA . GLY A 1 100 ? -5.892 8.770 -13.005 1.00 56.47 100 GLY A CA 1
ATOM 817 C C . GLY A 1 100 ? -6.156 9.241 -11.576 1.00 56.47 100 GLY A C 1
ATOM 818 O O . GLY A 1 100 ? -6.685 8.524 -10.735 1.00 56.47 100 GLY A O 1
ATOM 819 N N . TRP A 1 101 ? -5.862 10.506 -11.287 1.00 54.38 101 TRP A N 1
ATOM 820 C CA . TRP A 1 101 ? -6.242 11.143 -10.020 1.00 54.38 101 TRP A CA 1
ATOM 821 C C . TRP A 1 101 ? -7.743 11.517 -10.000 1.00 54.38 101 TRP A C 1
ATOM 823 O O . TRP A 1 101 ? -8.119 12.587 -9.540 1.00 54.38 101 TRP A O 1
ATOM 833 N N . HIS A 1 102 ? -8.597 10.652 -10.553 1.00 45.66 102 HIS A N 1
ATOM 834 C CA . HIS A 1 102 ? -10.028 10.862 -10.777 1.00 45.66 102 HIS A CA 1
ATOM 835 C C . HIS A 1 102 ? -10.766 9.536 -10.564 1.00 45.66 102 HIS A C 1
ATOM 837 O O . HIS A 1 102 ? -11.074 8.828 -11.516 1.00 45.66 102 HIS A O 1
ATOM 843 N N . GLY A 1 103 ? -11.003 9.167 -9.306 1.00 43.62 103 GLY A N 1
ATOM 844 C CA . GLY A 1 103 ? -11.695 7.910 -9.002 1.00 43.62 103 GLY A CA 1
ATOM 845 C C . GLY A 1 103 ? -11.988 7.625 -7.533 1.00 43.62 103 GLY A C 1
ATOM 846 O O . GLY A 1 103 ? -12.468 6.545 -7.231 1.00 43.62 103 GLY A O 1
ATOM 847 N N . VAL A 1 104 ? -11.739 8.567 -6.616 1.00 43.06 104 VAL A N 1
ATOM 848 C CA . VAL A 1 104 ? -12.233 8.456 -5.233 1.00 43.06 104 VAL A CA 1
ATOM 849 C C . VAL A 1 104 ? -13.309 9.520 -5.036 1.00 43.06 104 VAL A C 1
ATOM 851 O O . VAL A 1 104 ? -13.069 10.559 -4.434 1.00 43.06 104 VAL A O 1
ATOM 854 N N . HIS A 1 105 ? -14.469 9.308 -5.654 1.00 47.47 105 HIS A N 1
ATOM 855 C CA . HIS A 1 105 ? -15.716 9.986 -5.304 1.00 47.47 105 HIS A CA 1
ATOM 856 C C . HIS A 1 105 ? -16.815 8.921 -5.212 1.00 47.47 105 HIS A C 1
ATOM 858 O O . HIS A 1 105 ? -16.993 8.152 -6.153 1.00 47.47 105 HIS A O 1
ATOM 864 N N . ASN A 1 106 ? -17.550 8.968 -4.095 1.00 34.34 106 ASN A N 1
ATOM 865 C CA . ASN A 1 106 ? -18.704 8.157 -3.684 1.00 34.34 106 ASN A CA 1
ATOM 866 C C . ASN A 1 106 ? -18.413 6.723 -3.218 1.00 34.34 106 ASN A C 1
ATOM 868 O O . ASN A 1 106 ? -18.484 5.782 -4.004 1.00 34.34 106 ASN A O 1
ATOM 872 N N . ASN A 1 107 ? -18.239 6.551 -1.903 1.00 38.12 107 ASN A N 1
ATOM 873 C CA . ASN A 1 107 ? -19.381 6.253 -1.024 1.00 38.12 107 ASN A CA 1
ATOM 874 C C . ASN A 1 107 ? -19.058 6.619 0.431 1.00 38.12 107 ASN A C 1
ATOM 876 O O . ASN A 1 107 ? -18.008 6.151 0.916 1.00 38.12 107 ASN A O 1
#

Foldseek 3Di:
DFDFPQPVPDDLLLLLLLVVLLVVQVFFFPVVSCVQSVDDPVSCVCLQPDWGWGQDPNDTDTDRQKDWAAPPVDDPVRRITIHGDPVNNVVSVVCVVPSDPPDRDDD

Secondary structure (DSSP, 8-state):
----TTTS---HHHHHHHHHHHH-TT-EEHHHHHHHH---HHHHHHHHH--EEEEETTEEEEE-SEEEEE-TTS-GGG-EEEEE-HHHHHHHHHHTTTS-S------

pLDDT: mean 79.57, std 15.76, range [34.34, 95.5]

Radius of gyration: 14.08 Å; chains: 1; bounding box: 39×22×43 Å